Protein AF-A0AAV9QRW2-F1 (afdb_monomer_lite)

Structure (mmCIF, N/CA/C/O backbone):
data_AF-A0AAV9QRW2-F1
#
_entry.id   AF-A0AAV9QRW2-F1
#
loop_
_atom_site.group_PDB
_atom_site.id
_atom_site.type_symbol
_atom_site.label_atom_id
_atom_site.label_alt_id
_atom_site.label_comp_id
_atom_site.label_asym_id
_atom_site.label_entity_id
_atom_site.label_seq_id
_atom_site.pdbx_PDB_ins_code
_atom_site.Cartn_x
_atom_site.Cartn_y
_atom_site.Cartn_z
_atom_site.occupancy
_atom_site.B_iso_or_equiv
_atom_site.auth_seq_id
_atom_site.auth_comp_id
_atom_site.auth_asym_id
_atom_site.auth_atom_id
_atom_site.pdbx_PDB_model_num
ATOM 1 N N . MET A 1 1 ? 7.963 18.926 -2.156 1.00 33.16 1 MET A N 1
ATOM 2 C CA . MET A 1 1 ? 6.536 19.293 -1.966 1.00 33.16 1 MET A CA 1
ATOM 3 C C . MET A 1 1 ? 5.799 18.391 -2.924 1.00 33.16 1 MET A C 1
ATOM 5 O O . MET A 1 1 ? 5.691 18.712 -4.101 1.00 33.16 1 MET A O 1
ATOM 9 N N . ASP A 1 2 ? 5.443 17.209 -2.441 1.00 45.03 2 ASP A N 1
ATOM 10 C CA . ASP A 1 2 ? 5.207 16.053 -3.298 1.00 45.03 2 ASP A CA 1
ATOM 11 C C . ASP A 1 2 ? 3.717 15.733 -3.276 1.00 45.03 2 ASP A C 1
ATOM 13 O O . ASP A 1 2 ? 3.184 15.178 -2.318 1.00 45.03 2 ASP A O 1
ATOM 17 N N . TYR A 1 3 ? 3.034 16.199 -4.320 1.00 35.09 3 TYR A N 1
ATOM 18 C CA . TYR A 1 3 ? 1.617 15.954 -4.559 1.00 35.09 3 TYR A CA 1
ATOM 19 C C . TYR A 1 3 ? 1.444 14.650 -5.350 1.00 35.09 3 TYR A C 1
ATOM 21 O O . TYR A 1 3 ? 2.218 14.358 -6.261 1.00 35.09 3 TYR A O 1
ATOM 29 N N . PHE A 1 4 ? 0.402 13.876 -5.041 1.00 42.00 4 PHE A N 1
ATOM 30 C CA . PHE A 1 4 ? 0.080 12.633 -5.748 1.00 42.00 4 PHE A CA 1
ATOM 31 C C . PHE A 1 4 ? -0.525 12.941 -7.134 1.00 42.00 4 PHE A C 1
ATOM 33 O O . PHE A 1 4 ? -1.630 13.480 -7.224 1.00 42.00 4 PHE A O 1
ATOM 40 N N . LEU A 1 5 ? 0.197 12.626 -8.218 1.00 35.91 5 LEU A N 1
ATOM 41 C CA . LEU A 1 5 ? -0.249 12.835 -9.605 1.00 35.91 5 LEU A CA 1
ATOM 42 C C . LEU A 1 5 ? -0.933 11.577 -10.184 1.00 35.91 5 LEU A C 1
ATOM 44 O O . LEU A 1 5 ? -0.476 10.464 -9.919 1.00 35.91 5 LEU A O 1
ATOM 48 N N . PRO A 1 6 ? -1.983 11.715 -11.018 1.00 37.88 6 PRO A N 1
ATOM 49 C CA . PRO A 1 6 ? -2.635 10.582 -11.664 1.00 37.88 6 PRO A CA 1
ATOM 50 C C . PRO A 1 6 ? -1.937 10.239 -12.988 1.00 37.88 6 PRO A C 1
ATOM 52 O O . PRO A 1 6 ? -1.947 11.034 -13.926 1.00 37.88 6 PRO A O 1
ATOM 55 N N . ALA A 1 7 ? -1.349 9.047 -13.099 1.00 35.97 7 ALA A N 1
ATOM 56 C CA . ALA A 1 7 ? -0.995 8.475 -14.399 1.00 35.97 7 ALA A CA 1
ATOM 57 C C . ALA A 1 7 ? -0.920 6.941 -14.342 1.00 35.97 7 ALA A C 1
ATOM 59 O O . ALA A 1 7 ? 0.109 6.378 -13.976 1.00 35.97 7 ALA A O 1
ATOM 60 N N . SER A 1 8 ? -1.993 6.246 -14.729 1.00 35.84 8 SER A N 1
ATOM 61 C CA . SER A 1 8 ? -1.907 4.952 -15.436 1.00 35.84 8 SER A CA 1
ATOM 62 C C . SER A 1 8 ? -3.289 4.457 -15.875 1.00 35.84 8 SER A C 1
ATOM 64 O O . SER A 1 8 ? -4.196 4.280 -15.070 1.00 35.84 8 SER A O 1
ATOM 66 N N . LEU A 1 9 ? -3.431 4.204 -17.179 1.00 33.12 9 LEU A N 1
ATOM 67 C CA . LEU A 1 9 ? -4.596 3.540 -17.764 1.00 33.12 9 LEU A CA 1
ATOM 68 C C . LEU A 1 9 ? -4.573 2.048 -17.392 1.00 33.12 9 LEU A C 1
ATOM 70 O O . LEU A 1 9 ? -3.581 1.361 -17.640 1.00 33.12 9 LEU A O 1
ATOM 74 N N . ALA A 1 10 ? -5.676 1.526 -16.851 1.00 35.62 10 ALA A N 1
ATOM 75 C CA . ALA A 1 10 ? -5.829 0.111 -16.519 1.00 35.62 10 ALA A CA 1
ATOM 76 C C . ALA A 1 10 ? -6.885 -0.568 -17.411 1.00 35.62 10 ALA A C 1
ATOM 78 O O . ALA A 1 10 ? -7.966 -0.038 -17.648 1.00 35.62 10 ALA A O 1
ATOM 79 N N . SER A 1 11 ? -6.584 -1.780 -17.880 1.00 32.03 11 SER A N 1
ATOM 80 C CA . SER A 1 11 ? -7.515 -2.684 -18.573 1.00 32.03 11 SER A CA 1
ATOM 81 C C . SER A 1 11 ? -7.577 -4.025 -17.832 1.00 32.03 11 SER A C 1
ATOM 83 O O . SER A 1 11 ? -6.604 -4.426 -17.192 1.00 32.03 11 SER A O 1
ATOM 85 N N . ILE A 1 12 ? -8.738 -4.694 -17.846 1.00 34.44 12 ILE A N 1
ATOM 86 C CA . ILE A 1 12 ? -9.048 -5.779 -16.900 1.00 34.44 12 ILE A CA 1
ATOM 87 C C . ILE A 1 12 ? -9.323 -7.099 -17.626 1.00 34.44 12 ILE A C 1
ATOM 89 O O . ILE A 1 12 ? -10.162 -7.160 -18.521 1.00 34.44 12 ILE A O 1
ATOM 93 N N . VAL A 1 13 ? -8.673 -8.172 -17.169 1.00 37.75 13 VAL A N 1
ATOM 94 C CA . VAL A 1 13 ? -8.931 -9.560 -17.582 1.00 37.75 13 VAL A CA 1
ATOM 95 C C . VAL A 1 13 ? -9.695 -10.280 -16.469 1.00 37.75 13 VAL A C 1
ATOM 97 O O . VAL A 1 13 ? -9.281 -10.264 -15.313 1.00 37.75 13 VAL A O 1
ATOM 100 N N . GLN A 1 14 ? -10.815 -10.921 -16.811 1.00 31.33 14 GLN A N 1
ATOM 101 C CA . GLN A 1 14 ? -11.686 -11.628 -15.869 1.00 31.33 14 GLN A CA 1
ATOM 102 C C . GLN A 1 14 ? -11.500 -13.147 -16.000 1.00 31.33 14 GLN A C 1
ATOM 104 O O . GLN A 1 14 ? -11.817 -13.727 -17.037 1.00 31.33 14 GLN A O 1
ATOM 109 N N . LYS A 1 15 ? -11.043 -13.817 -14.935 1.00 40.69 15 LYS A N 1
ATOM 110 C CA . LYS A 1 15 ? -11.210 -15.271 -14.760 1.00 40.69 15 LYS A CA 1
ATOM 111 C C . LYS A 1 15 ? -12.210 -15.522 -13.632 1.00 40.69 15 LYS A C 1
ATOM 113 O O . LYS A 1 15 ? -12.111 -14.913 -12.572 1.00 40.69 15 LYS A O 1
ATOM 118 N N . ARG A 1 16 ? -13.200 -16.387 -13.883 1.00 39.31 16 ARG A N 1
ATOM 119 C CA . ARG A 1 16 ? -14.275 -16.714 -12.932 1.00 39.31 16 ARG A CA 1
ATOM 120 C C . ARG A 1 16 ? -13.748 -17.607 -11.805 1.00 39.31 16 ARG A C 1
ATOM 122 O O . ARG A 1 16 ? -13.276 -18.707 -12.070 1.00 39.31 16 ARG A O 1
ATOM 129 N N . VAL A 1 17 ? -13.909 -17.158 -10.564 1.00 44.84 17 VAL A N 1
ATOM 130 C CA . VAL A 1 17 ? -13.930 -18.007 -9.364 1.00 44.84 17 VAL A CA 1
ATOM 131 C C . VAL A 1 17 ? -15.287 -17.763 -8.704 1.00 44.84 17 VAL A C 1
ATOM 133 O O . VAL A 1 17 ? -15.652 -16.612 -8.481 1.00 44.84 17 VAL A O 1
ATOM 136 N N . ILE A 1 18 ? -16.067 -18.825 -8.496 1.00 44.03 18 ILE A N 1
ATOM 137 C CA . ILE A 1 18 ? -17.450 -18.757 -8.000 1.00 44.03 18 ILE A CA 1
ATOM 1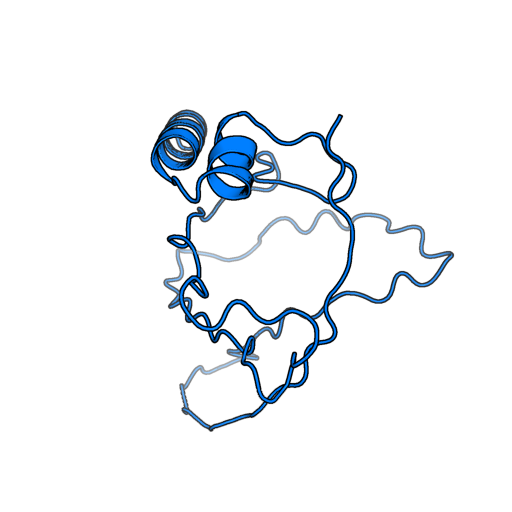38 C C . ILE A 1 18 ? -17.429 -18.864 -6.469 1.00 44.03 18 ILE A C 1
ATOM 140 O O . ILE A 1 18 ? -16.833 -19.796 -5.934 1.00 44.03 18 ILE A O 1
ATOM 144 N N . PHE A 1 19 ? -18.099 -17.937 -5.782 1.00 44.03 19 PHE A N 1
ATOM 145 C CA . PHE A 1 19 ? -18.416 -18.006 -4.351 1.00 44.03 19 PHE A CA 1
ATOM 146 C C . PHE A 1 19 ? -19.928 -17.810 -4.162 1.00 44.03 19 PHE A C 1
ATOM 148 O O . PHE A 1 19 ? -20.564 -17.164 -4.995 1.00 44.03 19 PHE A O 1
ATOM 155 N N . PHE A 1 20 ? -20.494 -18.384 -3.096 1.00 44.41 20 PHE A N 1
ATOM 156 C CA . PHE A 1 20 ? -21.937 -18.408 -2.821 1.00 44.41 20 PHE A CA 1
ATOM 157 C C . PHE A 1 20 ? -22.313 -17.483 -1.648 1.00 44.41 20 PHE A C 1
ATOM 159 O O . PHE A 1 20 ? -21.626 -17.491 -0.628 1.00 44.41 20 PHE A O 1
ATOM 166 N N . GLN A 1 21 ? -23.417 -16.735 -1.780 1.00 47.75 21 GLN A N 1
ATOM 167 C CA . GLN A 1 21 ? -24.159 -16.076 -0.692 1.00 47.75 21 GLN A CA 1
ATOM 168 C C . GLN A 1 21 ? -25.638 -15.919 -1.090 1.00 47.75 21 GLN A C 1
ATOM 170 O O . GLN A 1 21 ? -25.939 -15.748 -2.269 1.00 47.75 21 GLN A O 1
ATOM 175 N N . ASP A 1 22 ? -26.535 -15.962 -0.100 1.00 47.69 22 ASP A N 1
ATOM 176 C CA . ASP A 1 22 ? -27.999 -15.998 -0.281 1.00 47.69 22 ASP A CA 1
ATOM 177 C C . ASP A 1 22 ? -28.631 -14.674 -0.763 1.00 47.69 22 ASP A C 1
ATOM 179 O O . ASP A 1 22 ? -29.751 -14.685 -1.270 1.00 47.69 22 ASP A O 1
ATOM 183 N N . GLN A 1 23 ? -27.951 -13.526 -0.633 1.00 45.72 23 GLN A N 1
ATOM 184 C CA . GLN A 1 23 ? -28.451 -12.212 -1.074 1.00 45.72 23 GLN A CA 1
ATOM 185 C C . GLN A 1 23 ? -27.274 -11.237 -1.328 1.00 45.72 23 GLN A C 1
ATOM 187 O O . GLN A 1 23 ? -26.568 -10.880 -0.387 1.00 45.72 23 GLN A O 1
ATOM 192 N N . GLY A 1 24 ? -27.074 -10.765 -2.569 1.00 59.22 24 GLY A N 1
ATOM 193 C CA . GLY A 1 24 ? -26.202 -9.611 -2.891 1.00 59.22 24 GLY A CA 1
ATOM 194 C C . GLY A 1 24 ? -24.993 -9.868 -3.813 1.00 59.22 24 GLY A C 1
ATOM 195 O O . GLY A 1 24 ? -24.695 -10.999 -4.196 1.00 59.22 24 GLY A O 1
ATOM 196 N N . SER A 1 25 ? -24.292 -8.792 -4.205 1.00 53.84 25 SER A N 1
ATOM 197 C CA . SER A 1 25 ? -23.084 -8.854 -5.044 1.00 53.84 25 SER A CA 1
ATOM 198 C C . SER A 1 25 ? -21.819 -9.078 -4.199 1.00 53.84 25 SER A C 1
ATOM 200 O O . SER A 1 25 ? -21.294 -8.181 -3.551 1.00 53.84 25 SER A O 1
ATOM 202 N N . LEU A 1 26 ? -21.266 -10.290 -4.266 1.00 53.56 26 LEU A N 1
ATOM 203 C CA . LEU A 1 26 ? -20.019 -10.726 -3.606 1.00 53.56 26 LEU A CA 1
ATOM 204 C C . LEU A 1 26 ? -18.732 -10.047 -4.119 1.00 53.56 26 LEU A C 1
ATOM 206 O O . LEU A 1 26 ? -17.618 -10.458 -3.793 1.00 53.56 26 LEU A O 1
ATOM 210 N N . THR A 1 27 ? -18.842 -9.070 -5.014 1.00 47.19 27 THR A N 1
ATOM 211 C CA . THR A 1 27 ? -17.693 -8.452 -5.677 1.00 47.19 27 THR A CA 1
ATOM 212 C C . THR A 1 27 ? -17.986 -6.986 -5.922 1.00 47.19 27 THR A C 1
ATOM 214 O O . THR A 1 27 ? -18.804 -6.638 -6.771 1.00 47.19 27 THR A O 1
ATOM 217 N N . ILE A 1 28 ? -17.277 -6.126 -5.195 1.00 57.28 28 ILE A N 1
ATOM 218 C CA . ILE A 1 28 ? -17.230 -4.695 -5.471 1.00 57.28 28 ILE A CA 1
ATOM 219 C C . ILE A 1 28 ? -15.973 -4.448 -6.295 1.00 57.28 28 ILE A C 1
ATOM 221 O O . ILE A 1 28 ? -14.854 -4.704 -5.849 1.00 57.28 28 ILE A O 1
ATOM 225 N N . ARG A 1 29 ? -16.159 -3.986 -7.530 1.00 55.16 29 ARG A N 1
ATOM 226 C CA . ARG A 1 29 ? -15.058 -3.600 -8.409 1.00 55.16 29 ARG A CA 1
ATOM 227 C C . ARG A 1 29 ? -14.795 -2.116 -8.191 1.00 55.16 29 ARG A C 1
ATOM 229 O O . ARG A 1 29 ? -15.584 -1.280 -8.616 1.00 55.16 29 ARG A O 1
ATOM 236 N N . LEU A 1 30 ? -13.711 -1.808 -7.490 1.00 58.03 30 LEU A N 1
ATOM 237 C CA . LEU A 1 30 ? -13.267 -0.434 -7.292 1.00 58.03 30 LEU A CA 1
ATOM 238 C C . LEU A 1 30 ? -12.531 0.012 -8.564 1.00 58.03 30 LEU A C 1
ATOM 240 O O . LEU A 1 30 ? -11.476 -0.529 -8.892 1.00 58.03 30 LEU A O 1
ATOM 244 N N . CYS A 1 31 ? -13.122 0.943 -9.309 1.00 55.28 31 CYS A N 1
ATOM 245 C CA . CYS A 1 31 ? -12.524 1.584 -10.481 1.00 55.28 31 CYS A CA 1
ATOM 246 C C . CYS A 1 31 ? -12.329 3.079 -10.195 1.00 55.28 31 CYS A C 1
ATOM 248 O O . CYS A 1 31 ? -13.014 3.630 -9.332 1.00 55.28 31 CYS A O 1
ATOM 250 N N . GLU A 1 32 ? -11.405 3.729 -10.907 1.00 50.34 32 GLU A N 1
ATOM 251 C CA . GLU A 1 32 ? -11.247 5.184 -10.839 1.00 50.34 32 GLU A CA 1
ATOM 252 C C . GLU A 1 32 ? -12.591 5.848 -11.172 1.00 50.34 32 GLU A C 1
ATOM 254 O O . GLU A 1 32 ? -13.189 5.579 -12.216 1.00 50.34 32 GLU A O 1
ATOM 259 N N . LYS A 1 33 ? -13.116 6.650 -10.242 1.00 49.59 33 LYS A N 1
ATOM 260 C CA . LYS A 1 33 ? -14.365 7.381 -10.450 1.00 49.59 33 LYS A CA 1
ATOM 261 C C . LYS A 1 33 ? -14.041 8.557 -11.371 1.00 49.59 33 LYS A C 1
ATOM 263 O O . LYS A 1 33 ? -13.272 9.433 -10.979 1.00 49.59 33 LYS A O 1
ATOM 268 N N . GLU A 1 34 ? -14.607 8.580 -12.578 1.00 49.31 34 GLU A N 1
ATOM 269 C CA . GLU A 1 34 ? -14.555 9.765 -13.438 1.00 49.31 34 GLU A CA 1
ATOM 270 C C . GLU A 1 34 ? -15.106 10.951 -12.636 1.00 49.31 34 GLU A C 1
ATOM 272 O O . GLU A 1 34 ? -16.238 10.919 -12.144 1.00 49.31 34 GLU A O 1
ATOM 277 N N . ARG A 1 35 ? -14.283 11.984 -12.433 1.00 52.72 35 ARG A N 1
ATOM 278 C CA . ARG A 1 35 ? -14.740 13.227 -11.811 1.00 52.72 35 ARG A CA 1
ATOM 279 C C . ARG A 1 35 ? -15.628 13.948 -12.819 1.00 52.72 35 ARG A C 1
ATOM 281 O O . ARG A 1 35 ? -15.141 14.745 -13.615 1.00 52.72 35 ARG A O 1
ATOM 288 N N . VAL A 1 36 ? -16.928 13.670 -12.791 1.00 48.09 36 VAL A N 1
ATOM 289 C CA . VAL A 1 36 ? -17.916 14.514 -13.467 1.00 48.09 36 VAL A CA 1
ATOM 290 C C .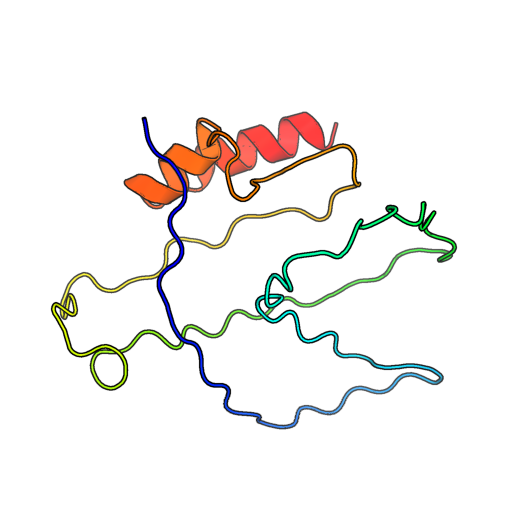 VAL A 1 36 ? -17.898 15.868 -12.756 1.00 48.09 36 VAL A C 1
ATOM 292 O O . VAL A 1 36 ? -18.218 15.961 -11.570 1.00 48.09 36 VAL A O 1
ATOM 295 N N . LEU A 1 37 ? -17.457 16.918 -13.458 1.00 45.38 37 LEU A N 1
ATOM 296 C CA . LEU A 1 37 ? -17.537 18.292 -12.963 1.00 45.38 37 LEU A CA 1
ATOM 297 C C . LEU A 1 37 ? -19.004 18.617 -12.642 1.00 45.38 37 LEU A C 1
ATOM 299 O O . LEU A 1 37 ? -19.818 18.719 -13.555 1.00 45.38 37 LEU A O 1
ATOM 303 N N . GLY A 1 38 ? -19.325 18.800 -11.359 1.00 51.47 38 GLY A N 1
ATOM 304 C CA . GLY A 1 38 ? -20.619 19.337 -10.926 1.00 51.47 38 GLY A CA 1
ATOM 305 C C . GLY A 1 38 ? -21.415 18.504 -9.921 1.00 51.47 38 GLY A C 1
ATOM 306 O O . GLY A 1 38 ? -22.437 18.995 -9.449 1.00 51.47 38 GLY A O 1
ATOM 307 N N . GLU A 1 39 ? -20.981 17.303 -9.527 1.00 43.97 39 GLU A N 1
ATOM 308 C CA . GLU A 1 39 ? -21.631 16.620 -8.400 1.00 43.97 39 GLU A CA 1
ATOM 309 C C . GLU A 1 39 ? -21.173 17.233 -7.072 1.00 43.97 39 GLU A C 1
ATOM 311 O O . GLU A 1 39 ? -20.081 16.956 -6.573 1.00 43.97 39 GLU A O 1
ATOM 316 N N . VAL A 1 40 ? -22.046 18.048 -6.474 1.00 49.78 40 VAL A N 1
ATOM 317 C CA . VAL A 1 40 ? -22.064 18.247 -5.025 1.00 49.78 40 VAL A CA 1
ATOM 318 C C . VAL A 1 40 ? -22.318 16.870 -4.426 1.00 49.78 40 VAL A C 1
ATOM 320 O O . VAL A 1 40 ? -23.450 16.395 -4.380 1.00 49.78 40 VAL A O 1
ATOM 323 N N . THR A 1 41 ? -21.256 16.181 -4.021 1.00 45.75 41 THR A N 1
ATOM 324 C CA . THR A 1 41 ? -21.394 14.979 -3.210 1.00 45.75 41 THR A CA 1
ATOM 325 C C . THR A 1 41 ? -21.848 15.433 -1.831 1.00 45.75 41 THR A C 1
ATOM 327 O O . THR A 1 41 ? -21.023 15.637 -0.940 1.00 45.75 41 THR A O 1
ATOM 330 N N . GLU A 1 42 ? -23.154 15.629 -1.649 1.00 50.34 42 GLU A N 1
ATOM 331 C CA . GLU A 1 42 ? -23.739 15.498 -0.322 1.00 50.34 42 GLU A CA 1
ATOM 332 C C . GLU A 1 42 ? -23.350 14.107 0.147 1.00 50.34 42 GLU A C 1
ATOM 334 O O . GLU A 1 42 ? -23.793 13.104 -0.407 1.00 50.34 42 GLU A O 1
ATOM 339 N N . VAL A 1 43 ? -22.399 14.047 1.075 1.00 53.75 43 VAL A N 1
ATOM 340 C CA . VAL A 1 43 ? -21.931 12.796 1.646 1.00 53.75 43 VAL A CA 1
ATOM 341 C C . VAL A 1 43 ? -23.141 12.205 2.353 1.00 53.75 43 VAL A C 1
ATOM 343 O O . VAL A 1 43 ? -23.516 12.736 3.401 1.00 53.75 43 VAL A O 1
ATOM 346 N N . PRO A 1 44 ? -23.768 11.122 1.856 1.00 52.62 44 PRO A N 1
ATOM 347 C CA . PRO A 1 44 ? -24.755 10.464 2.676 1.00 52.62 44 PRO A CA 1
ATOM 348 C C . PRO A 1 44 ? -23.965 9.957 3.881 1.00 52.62 44 PRO A C 1
ATOM 350 O O . PRO A 1 44 ? -22.906 9.321 3.741 1.00 52.62 44 PRO A O 1
ATOM 353 N N . ALA A 1 45 ? -24.426 10.294 5.080 1.00 56.75 45 ALA A N 1
ATOM 354 C CA . ALA A 1 45 ? -23.970 9.644 6.291 1.00 56.75 45 ALA A CA 1
ATOM 355 C C . ALA A 1 45 ? -24.462 8.193 6.224 1.00 56.75 45 ALA A C 1
ATOM 357 O O . ALA A 1 45 ? -25.483 7.835 6.796 1.00 56.75 45 ALA A O 1
ATOM 358 N N . ILE A 1 46 ? -23.776 7.363 5.435 1.00 62.19 46 ILE A N 1
ATOM 359 C CA . ILE A 1 46 ? -23.961 5.921 5.462 1.00 62.19 46 ILE A CA 1
ATOM 360 C C . ILE A 1 46 ? -23.339 5.479 6.782 1.00 62.19 46 ILE A C 1
ATOM 362 O O . ILE A 1 46 ? -22.145 5.182 6.861 1.00 62.19 46 ILE A O 1
ATOM 366 N N . GLU A 1 47 ? -24.132 5.542 7.844 1.00 73.62 47 GLU A N 1
ATOM 367 C CA . GLU A 1 47 ? -23.854 4.791 9.054 1.00 73.62 47 GLU A CA 1
ATOM 368 C C . GLU A 1 47 ? -23.955 3.309 8.701 1.00 73.62 47 GLU A C 1
ATOM 370 O O . GLU A 1 47 ? -24.906 2.852 8.063 1.00 73.62 47 GLU A O 1
ATOM 375 N N . CYS A 1 48 ? -22.917 2.555 9.050 1.00 78.31 48 CYS A N 1
ATOM 376 C CA . CYS A 1 48 ? -22.883 1.128 8.783 1.00 78.31 48 CYS A CA 1
ATOM 377 C C . CYS A 1 48 ? -23.968 0.436 9.624 1.00 78.31 48 CYS A C 1
ATOM 379 O O . CYS A 1 48 ? -23.846 0.363 10.842 1.00 78.31 48 CYS A O 1
ATOM 381 N N . CYS A 1 49 ? -25.013 -0.089 8.979 1.00 85.50 49 CYS A N 1
ATOM 382 C CA . CYS A 1 49 ? -26.082 -0.856 9.630 1.00 85.50 49 CYS A CA 1
ATOM 383 C C . CYS A 1 49 ? -25.824 -2.375 9.628 1.00 85.50 49 CYS A C 1
ATOM 385 O O . CYS A 1 49 ? -26.723 -3.161 9.928 1.00 85.50 49 CYS A O 1
ATOM 387 N N . ALA A 1 50 ? -24.628 -2.810 9.219 1.00 84.06 50 ALA A N 1
ATOM 388 C CA . ALA A 1 50 ? -24.279 -4.223 9.186 1.00 84.06 50 ALA A CA 1
ATOM 389 C C . ALA A 1 50 ? -24.098 -4.766 10.610 1.00 84.06 50 ALA A C 1
ATOM 391 O O . ALA A 1 50 ? -23.445 -4.148 11.449 1.00 84.06 50 ALA A O 1
ATOM 392 N N . CYS A 1 51 ? -24.650 -5.949 10.871 1.00 89.00 51 CYS A N 1
ATOM 393 C CA . CYS A 1 51 ? -24.459 -6.649 12.137 1.00 89.00 51 CYS A CA 1
ATOM 394 C C . CYS A 1 51 ? -23.304 -7.656 12.027 1.00 89.00 51 CYS A C 1
ATOM 396 O O . CYS A 1 51 ? -23.189 -8.369 11.031 1.00 89.00 51 CYS A O 1
ATOM 398 N N . GLY A 1 52 ? -22.490 -7.767 13.079 1.00 87.44 52 GLY A N 1
ATOM 399 C CA . GLY A 1 52 ? -21.397 -8.742 13.156 1.00 87.44 52 GLY A CA 1
ATOM 400 C C . GLY A 1 52 ? -20.128 -8.322 12.407 1.00 87.44 52 GLY A C 1
ATOM 401 O O . GLY A 1 52 ? -19.907 -7.146 12.131 1.00 87.44 52 GLY A O 1
ATOM 402 N N . THR A 1 53 ? -19.261 -9.295 12.117 1.00 86.69 53 THR A N 1
ATOM 403 C CA . THR A 1 53 ? -17.982 -9.082 11.426 1.00 86.69 53 THR A CA 1
ATOM 404 C C . THR A 1 53 ? -17.910 -9.909 10.147 1.00 86.69 53 THR A C 1
ATOM 406 O O . THR A 1 53 ? -18.480 -10.995 10.049 1.00 86.69 53 THR A O 1
ATOM 409 N N . ALA A 1 54 ? -17.192 -9.394 9.151 1.00 85.94 54 ALA A N 1
ATOM 410 C CA . ALA A 1 54 ? -16.966 -10.072 7.882 1.00 85.94 54 ALA A CA 1
ATOM 411 C C . ALA A 1 54 ? -15.465 -10.209 7.621 1.00 85.94 54 ALA A C 1
ATOM 413 O O . ALA A 1 54 ? -14.677 -9.325 7.957 1.00 85.94 54 ALA A O 1
ATOM 414 N N . LYS A 1 55 ? -15.066 -11.323 7.003 1.00 86.00 55 LYS A N 1
ATOM 415 C CA . LYS A 1 55 ? -13.676 -11.596 6.636 1.00 86.00 55 LYS A CA 1
ATOM 416 C C . LYS A 1 55 ? -13.534 -11.579 5.123 1.00 86.00 55 LYS A C 1
ATOM 418 O O . LYS A 1 55 ? -14.224 -12.318 4.427 1.00 86.00 55 LYS A O 1
ATOM 423 N N . TYR A 1 56 ? -12.593 -10.782 4.633 1.00 84.88 56 TYR A N 1
ATOM 424 C CA . TYR A 1 56 ? -12.318 -10.638 3.208 1.00 84.88 56 TYR A CA 1
ATOM 425 C C . TYR A 1 56 ? -10.927 -11.156 2.858 1.00 84.88 56 TYR A C 1
ATOM 427 O O . TYR A 1 56 ? -10.020 -11.186 3.691 1.00 84.88 56 TYR A O 1
ATOM 435 N N . ARG A 1 57 ? -10.756 -11.548 1.593 1.00 84.50 57 ARG A N 1
ATOM 436 C CA . ARG A 1 57 ? -9.448 -11.826 0.999 1.00 84.50 57 ARG A CA 1
ATOM 437 C C . ARG A 1 57 ? -9.167 -10.783 -0.071 1.00 84.50 57 ARG A C 1
ATOM 439 O O . ARG A 1 57 ? -9.840 -10.766 -1.097 1.00 84.50 57 ARG A O 1
ATOM 446 N N . LEU A 1 58 ? -8.154 -9.956 0.159 1.00 84.50 58 LEU A N 1
ATOM 447 C CA . LEU A 1 58 ? -7.642 -9.027 -0.840 1.00 84.50 58 LEU A CA 1
ATOM 448 C C . LEU A 1 58 ? -6.642 -9.760 -1.739 1.00 84.50 58 LEU A C 1
ATOM 450 O O . LEU A 1 58 ? -5.789 -10.508 -1.264 1.00 84.50 58 LEU A O 1
ATOM 454 N N . THR A 1 59 ? -6.757 -9.584 -3.052 1.00 86.12 59 THR A N 1
ATOM 455 C CA . THR A 1 59 ? -5.782 -10.107 -4.017 1.00 86.12 59 THR A CA 1
ATOM 456 C C . THR A 1 59 ? -5.425 -9.006 -4.998 1.00 86.12 59 THR A C 1
ATOM 458 O O . THR A 1 59 ? -6.294 -8.483 -5.691 1.00 86.12 59 THR A O 1
ATOM 461 N N . PHE A 1 60 ? -4.145 -8.647 -5.032 1.00 88.31 60 PHE A N 1
ATOM 462 C CA . PHE A 1 60 ? -3.612 -7.641 -5.940 1.00 88.31 60 PHE A CA 1
ATOM 463 C C . PHE A 1 60 ? -3.090 -8.303 -7.214 1.00 88.31 60 PHE A C 1
ATOM 465 O O . PHE A 1 60 ? -2.319 -9.261 -7.156 1.00 88.31 60 PHE A O 1
ATOM 472 N N . TYR A 1 61 ? -3.497 -7.768 -8.363 1.00 89.88 61 TYR A N 1
ATOM 473 C CA . TYR A 1 61 ? -3.043 -8.208 -9.677 1.00 89.88 61 TYR A CA 1
ATOM 474 C C . TYR A 1 61 ? -2.337 -7.045 -10.372 1.00 89.88 61 TYR A C 1
ATOM 476 O O . TYR A 1 61 ? -2.983 -6.137 -10.893 1.00 89.88 61 TYR A O 1
ATOM 484 N N . GLY A 1 62 ? -1.005 -7.071 -10.378 1.00 87.81 62 GLY A N 1
ATOM 485 C CA . GLY A 1 62 ? -0.203 -6.067 -11.070 1.00 87.81 62 GLY A CA 1
ATOM 486 C C . GLY A 1 62 ? -0.265 -6.266 -12.583 1.00 87.81 62 GLY A C 1
ATOM 487 O O . GLY A 1 62 ? 0.199 -7.284 -13.089 1.00 87.81 62 GLY A O 1
ATOM 488 N N . ASN A 1 63 ? -0.799 -5.284 -13.312 1.00 90.88 63 ASN A N 1
ATOM 489 C CA . ASN A 1 63 ? -0.836 -5.298 -14.780 1.00 90.88 63 ASN A CA 1
ATOM 490 C C . ASN A 1 63 ? 0.282 -4.443 -15.409 1.00 90.88 63 ASN A C 1
ATOM 492 O O . ASN A 1 63 ? 0.196 -4.056 -16.569 1.00 90.88 63 ASN A O 1
ATOM 496 N N . TRP A 1 64 ? 1.329 -4.114 -14.649 1.00 88.00 64 TRP A N 1
ATOM 497 C CA . TRP A 1 64 ? 2.483 -3.358 -15.136 1.00 88.00 64 TRP A CA 1
ATOM 498 C C . TRP A 1 64 ? 3.532 -4.314 -15.710 1.00 88.00 64 TRP A C 1
ATOM 500 O O . TRP A 1 64 ? 4.157 -5.084 -14.985 1.00 88.00 64 TRP A O 1
ATOM 510 N N . SER A 1 65 ? 3.707 -4.286 -17.030 1.00 91.12 65 SER A N 1
ATOM 511 C CA . SER A 1 65 ? 4.670 -5.120 -17.753 1.00 91.12 65 SER A CA 1
ATOM 512 C C . SER A 1 65 ? 5.252 -4.358 -18.933 1.00 91.12 65 SER A C 1
ATOM 514 O O . SER A 1 65 ? 4.616 -3.438 -19.444 1.00 91.12 65 SER A O 1
ATOM 516 N N . GLU A 1 66 ? 6.412 -4.792 -19.422 1.00 91.75 66 GLU A N 1
ATOM 517 C CA . GLU A 1 66 ? 7.050 -4.205 -20.605 1.00 91.75 66 GLU A CA 1
ATOM 518 C C . GLU A 1 66 ? 6.124 -4.204 -21.832 1.00 91.75 66 GLU A C 1
ATOM 520 O O . GLU A 1 66 ? 6.126 -3.268 -22.621 1.00 91.75 66 GLU A O 1
ATOM 525 N N . LYS A 1 67 ? 5.278 -5.231 -21.981 1.00 92.00 67 LYS A N 1
ATOM 526 C CA . LYS A 1 67 ? 4.356 -5.339 -23.116 1.00 92.00 67 LYS A CA 1
ATOM 527 C C . LYS A 1 67 ? 3.280 -4.251 -23.103 1.00 92.00 67 LYS A C 1
ATOM 529 O O . LYS A 1 67 ? 2.948 -3.718 -24.156 1.00 92.00 67 LYS A O 1
ATOM 534 N N . VAL A 1 68 ? 2.693 -3.977 -21.937 1.00 91.56 68 VAL A N 1
ATOM 535 C CA . VAL A 1 68 ? 1.579 -3.018 -21.812 1.00 91.56 68 VAL A CA 1
ATOM 536 C C . VAL A 1 68 ? 2.044 -1.604 -21.454 1.00 91.56 68 VAL A C 1
ATOM 538 O O . VAL A 1 68 ? 1.323 -0.650 -21.712 1.00 91.56 68 VAL A O 1
ATOM 541 N N . HIS A 1 69 ? 3.256 -1.464 -20.913 1.00 92.31 69 HIS A N 1
ATOM 542 C CA . HIS A 1 69 ? 3.900 -0.197 -20.568 1.00 92.31 69 HIS A CA 1
ATOM 543 C C . HIS A 1 69 ? 5.355 -0.203 -21.075 1.00 92.31 69 HIS A C 1
ATOM 545 O O . HIS A 1 69 ? 6.276 -0.327 -20.271 1.00 92.31 69 HIS A O 1
ATOM 551 N N . PRO A 1 70 ? 5.582 -0.107 -22.400 1.00 91.38 70 PRO A N 1
ATOM 552 C CA . PRO A 1 70 ? 6.913 -0.287 -22.992 1.00 91.38 70 PRO A CA 1
ATOM 553 C C . PRO A 1 70 ? 7.842 0.915 -22.811 1.00 91.38 70 PRO A C 1
ATOM 555 O O . PRO A 1 70 ? 9.064 0.760 -22.825 1.00 91.38 70 PRO A O 1
ATOM 558 N N . LYS A 1 71 ? 7.279 2.118 -22.667 1.00 94.12 71 LYS A N 1
ATOM 559 C CA . LYS A 1 71 ? 8.055 3.352 -22.541 1.00 94.12 71 LYS A CA 1
ATOM 560 C C . LYS A 1 71 ? 8.804 3.363 -21.205 1.00 94.12 71 LYS A C 1
ATOM 562 O O . LYS A 1 71 ? 8.172 3.269 -20.159 1.00 94.12 71 LYS A O 1
ATOM 567 N N . ASP A 1 72 ? 10.132 3.472 -21.274 1.00 92.81 72 ASP A N 1
ATOM 568 C CA . ASP A 1 72 ? 11.050 3.572 -20.130 1.00 92.81 72 ASP A CA 1
ATOM 569 C C . ASP A 1 72 ? 10.876 2.464 -19.069 1.00 92.81 72 ASP A C 1
ATOM 571 O O . ASP A 1 72 ? 11.120 2.666 -17.880 1.00 92.81 72 ASP A O 1
ATOM 575 N N . TYR A 1 73 ? 10.467 1.261 -19.493 1.00 92.44 73 TYR A N 1
ATOM 576 C CA . TYR A 1 73 ? 10.221 0.155 -18.569 1.00 92.44 73 TYR A CA 1
ATOM 577 C C . TYR A 1 73 ? 11.522 -0.353 -17.913 1.00 92.44 73 TYR A C 1
ATOM 579 O O . TYR A 1 73 ? 12.448 -0.787 -18.615 1.00 92.44 73 TYR A O 1
ATOM 587 N N . PRO A 1 74 ? 11.606 -0.402 -16.570 1.00 91.88 74 PRO A N 1
ATOM 588 C CA . PRO A 1 74 ? 12.805 -0.836 -15.863 1.00 91.88 74 PRO A CA 1
ATOM 589 C C . PRO A 1 74 ? 12.944 -2.367 -15.881 1.00 91.88 74 PRO A C 1
ATOM 591 O O . PRO A 1 74 ? 12.586 -3.069 -14.936 1.00 91.88 74 PRO A O 1
ATOM 594 N N . ARG A 1 75 ? 13.533 -2.919 -16.947 1.00 91.69 75 ARG A N 1
ATOM 595 C CA . ARG A 1 75 ? 13.667 -4.379 -17.168 1.00 91.69 75 ARG A CA 1
ATOM 596 C C . ARG A 1 75 ? 14.296 -5.168 -16.013 1.00 91.69 75 ARG A C 1
ATOM 598 O O . ARG A 1 75 ? 13.962 -6.331 -15.837 1.00 91.69 75 ARG A O 1
ATOM 605 N N . ARG A 1 76 ? 15.214 -4.565 -15.249 1.00 92.50 76 ARG A N 1
ATOM 606 C CA . ARG A 1 76 ? 15.928 -5.235 -14.141 1.00 92.50 76 ARG A CA 1
ATOM 607 C C . ARG A 1 76 ? 15.461 -4.824 -12.745 1.00 92.50 76 ARG A C 1
ATOM 609 O O . ARG A 1 76 ? 15.725 -5.552 -11.801 1.00 92.50 76 ARG A O 1
ATOM 616 N N . ALA A 1 77 ? 14.807 -3.670 -12.622 1.00 92.50 77 ALA A N 1
ATOM 617 C CA . ALA A 1 77 ? 14.421 -3.082 -11.338 1.00 92.50 77 ALA A CA 1
ATOM 618 C C . ALA A 1 77 ? 12.895 -2.969 -11.165 1.00 92.50 77 ALA A C 1
ATOM 620 O O . ALA A 1 77 ? 12.431 -2.357 -10.207 1.00 92.50 77 ALA A O 1
ATOM 621 N N . ASN A 1 78 ? 12.105 -3.537 -12.083 1.00 92.69 78 ASN A N 1
ATOM 622 C CA . ASN A 1 78 ? 10.654 -3.596 -11.936 1.00 92.69 78 ASN A CA 1
ATOM 623 C C . ASN A 1 78 ? 10.301 -4.451 -10.721 1.00 92.69 78 ASN A C 1
ATOM 625 O O . ASN A 1 78 ? 10.736 -5.592 -10.589 1.00 92.69 78 ASN A O 1
ATOM 629 N N . HIS A 1 79 ? 9.522 -3.872 -9.825 1.00 94.00 79 HIS A N 1
ATOM 630 C CA . HIS A 1 79 ? 8.958 -4.559 -8.682 1.00 94.00 79 HIS A CA 1
ATOM 631 C C . HIS A 1 79 ? 7.758 -3.762 -8.182 1.00 94.00 79 HIS A C 1
ATOM 633 O O . HIS A 1 79 ? 7.600 -2.582 -8.494 1.00 94.00 79 HIS A O 1
ATOM 639 N N . TRP A 1 80 ? 6.922 -4.424 -7.396 1.00 92.94 80 TRP A N 1
ATOM 640 C CA . TRP A 1 80 ? 5.989 -3.752 -6.507 1.00 92.94 80 TRP A CA 1
ATOM 641 C C . TRP A 1 80 ? 6.587 -3.800 -5.107 1.00 92.94 80 TRP A C 1
ATOM 643 O O . TRP A 1 80 ? 7.157 -4.825 -4.722 1.00 92.94 80 TRP A O 1
ATOM 653 N N . SER A 1 81 ? 6.471 -2.709 -4.355 1.00 93.31 81 SER A N 1
ATOM 654 C CA . SER A 1 81 ? 6.767 -2.734 -2.926 1.00 93.31 81 SER A CA 1
ATOM 655 C C . SER A 1 81 ? 5.764 -3.630 -2.190 1.00 93.31 81 SER A C 1
ATOM 657 O O . SER A 1 81 ? 4.748 -4.068 -2.744 1.00 93.31 81 SER A O 1
ATOM 659 N N . ALA A 1 82 ? 6.062 -3.941 -0.929 1.00 91.62 82 ALA A N 1
ATOM 660 C CA . ALA A 1 82 ? 5.131 -4.684 -0.093 1.00 91.62 82 ALA A CA 1
ATOM 661 C C . ALA A 1 82 ? 3.807 -3.913 0.043 1.00 91.62 82 ALA A C 1
ATOM 663 O O . ALA A 1 82 ? 3.798 -2.711 0.304 1.00 91.62 82 ALA A O 1
ATOM 664 N N . LEU A 1 83 ? 2.685 -4.617 -0.112 1.00 92.88 83 LEU A N 1
ATOM 665 C CA . LEU A 1 83 ? 1.367 -4.027 0.103 1.00 92.88 83 LEU A CA 1
ATOM 666 C C . LEU A 1 83 ? 1.143 -3.813 1.601 1.00 92.88 83 LEU A C 1
ATOM 668 O O . LEU A 1 83 ? 1.296 -4.747 2.387 1.00 92.88 83 LEU A O 1
ATOM 672 N N . ILE A 1 84 ? 0.739 -2.601 1.974 1.00 93.31 84 ILE A N 1
ATOM 673 C CA . ILE A 1 84 ? 0.445 -2.206 3.352 1.00 93.31 84 ILE A CA 1
ATOM 674 C C . ILE A 1 84 ? -0.892 -1.463 3.404 1.00 93.31 84 ILE A C 1
ATOM 676 O O . ILE A 1 84 ? -1.224 -0.691 2.505 1.00 93.31 84 ILE A O 1
ATOM 680 N N . GLY A 1 85 ? -1.679 -1.726 4.442 1.00 92.44 85 GLY A N 1
ATOM 681 C CA . GLY A 1 85 ? -2.986 -1.113 4.651 1.00 92.44 85 GLY A CA 1
ATOM 682 C C . GLY A 1 85 ? -3.707 -1.705 5.858 1.00 92.44 85 GLY A C 1
ATOM 683 O O . GLY A 1 85 ? -3.218 -2.648 6.480 1.00 92.44 85 GLY A O 1
ATOM 684 N N . ALA A 1 86 ? -4.876 -1.150 6.172 1.00 90.88 86 ALA A N 1
ATOM 685 C CA . ALA A 1 86 ? -5.700 -1.549 7.308 1.00 90.88 86 ALA A CA 1
ATOM 686 C C . ALA A 1 86 ? -7.193 -1.454 6.975 1.00 90.88 86 ALA A C 1
ATOM 688 O O . ALA A 1 86 ? -7.590 -0.738 6.055 1.00 90.88 86 ALA A O 1
ATOM 689 N N . SER A 1 87 ? -8.018 -2.179 7.731 1.00 90.25 87 SER A N 1
ATOM 690 C CA . SER A 1 87 ? -9.471 -1.983 7.721 1.00 90.25 87 SER A CA 1
ATOM 691 C C . SER A 1 87 ? -9.808 -0.934 8.772 1.00 90.25 87 SER A C 1
ATOM 693 O O . SER A 1 87 ? -9.728 -1.243 9.951 1.00 90.25 87 SER A O 1
ATOM 695 N N . HIS A 1 88 ? -10.178 0.276 8.356 1.00 89.31 88 HIS A N 1
ATOM 696 C CA . HIS A 1 88 ? -10.348 1.408 9.267 1.00 89.31 88 HIS A CA 1
ATOM 697 C C . HIS A 1 88 ? -11.708 2.100 9.109 1.00 89.31 88 HIS A C 1
ATOM 699 O O . HIS A 1 88 ? -12.414 1.933 8.112 1.00 89.31 88 HIS A O 1
ATOM 705 N N . SER A 1 89 ? -12.083 2.898 10.110 1.00 86.62 89 SER A N 1
ATOM 706 C CA . SER A 1 89 ? -13.277 3.746 10.071 1.00 86.62 89 SER A CA 1
ATOM 707 C C . SER A 1 89 ? -13.034 5.030 9.260 1.00 86.62 89 SER A C 1
ATOM 709 O O . SER A 1 89 ? -11.910 5.346 8.869 1.00 86.62 89 SER A O 1
ATOM 711 N N . ARG A 1 90 ? -14.090 5.825 9.037 1.00 83.75 90 ARG A N 1
ATOM 712 C CA . ARG A 1 90 ? -14.010 7.094 8.283 1.00 83.75 90 ARG A CA 1
ATOM 713 C C . ARG A 1 90 ? -13.160 8.172 8.969 1.00 83.75 90 ARG A C 1
ATOM 715 O O . ARG A 1 90 ? -12.804 9.145 8.318 1.00 83.75 90 ARG A O 1
ATOM 722 N N . SER A 1 91 ? -12.872 8.033 10.265 1.00 85.06 91 SER A N 1
ATOM 723 C CA . SER A 1 91 ? -12.084 9.015 11.020 1.00 85.06 91 SER A CA 1
ATOM 724 C C . SER A 1 91 ? -10.582 8.901 10.773 1.00 85.06 91 SER A C 1
ATOM 726 O O . SER A 1 91 ? -9.843 9.820 11.117 1.00 85.06 91 SER A O 1
ATOM 728 N N . TYR A 1 92 ? -10.123 7.787 10.202 1.00 85.31 92 TYR A N 1
ATOM 729 C CA . TYR A 1 92 ? -8.732 7.608 9.815 1.00 85.31 92 TYR A CA 1
ATOM 730 C C . TYR A 1 92 ? -8.598 7.705 8.297 1.00 85.31 92 TYR A C 1
ATOM 732 O O . TYR A 1 92 ? -9.355 7.082 7.555 1.00 85.31 92 TYR A O 1
ATOM 740 N N . VAL A 1 93 ? -7.633 8.500 7.841 1.00 89.12 93 VAL A N 1
ATOM 741 C CA . VAL A 1 93 ? -7.277 8.635 6.429 1.00 89.12 93 VAL A CA 1
ATOM 742 C C . VAL A 1 93 ? -5.860 8.112 6.274 1.00 89.12 93 VAL A C 1
ATOM 744 O O . VAL A 1 93 ? -4.919 8.691 6.812 1.00 89.12 93 VAL A O 1
ATOM 747 N N . LEU A 1 94 ? -5.724 6.996 5.558 1.00 89.88 94 LEU A N 1
ATOM 748 C CA . LEU A 1 94 ? -4.433 6.371 5.282 1.00 89.88 94 LEU A CA 1
ATOM 749 C C . LEU A 1 94 ? -3.618 7.209 4.280 1.00 89.88 94 LEU A C 1
ATOM 751 O O . LEU A 1 94 ? -2.435 7.459 4.477 1.00 89.88 94 LEU A O 1
ATOM 755 N N . TRP A 1 95 ? -4.281 7.635 3.205 1.00 92.06 95 TRP A N 1
ATOM 756 C CA . TRP A 1 95 ? -3.816 8.588 2.199 1.00 92.06 95 TRP A CA 1
ATOM 757 C C . TRP A 1 95 ? -5.032 9.077 1.397 1.00 92.06 95 TRP A C 1
ATOM 759 O O . TRP A 1 95 ? -6.047 8.380 1.318 1.00 92.06 95 TRP A O 1
ATOM 769 N N . GLU A 1 96 ? -4.941 10.256 0.785 1.00 86.94 96 GLU A N 1
ATOM 770 C CA . GLU A 1 96 ? -5.995 10.792 -0.082 1.00 86.94 96 GLU A CA 1
ATOM 771 C C . GLU A 1 96 ? -5.419 11.644 -1.220 1.00 86.94 96 GLU A C 1
ATOM 773 O O . GLU A 1 96 ? -4.335 12.219 -1.112 1.00 86.94 96 GLU A O 1
ATOM 778 N N . TYR A 1 97 ? -6.149 11.740 -2.334 1.00 82.81 97 TYR A N 1
ATOM 779 C CA . TYR A 1 97 ? -5.740 12.580 -3.460 1.00 82.81 97 TYR A CA 1
ATOM 780 C C . TYR A 1 97 ? -5.745 14.060 -3.083 1.00 82.81 97 TYR A C 1
ATOM 782 O O . TYR A 1 97 ? -6.748 14.578 -2.604 1.00 82.81 97 TYR A O 1
ATOM 790 N N . GLY A 1 98 ? -4.647 14.756 -3.382 1.00 84.00 98 GLY A N 1
ATOM 791 C CA . GLY A 1 98 ? -4.476 16.169 -3.028 1.00 84.00 98 GLY A CA 1
ATOM 792 C C . GLY A 1 98 ? -4.149 16.406 -1.550 1.00 84.00 98 GLY A C 1
ATOM 793 O O . GLY A 1 98 ? -3.816 17.533 -1.193 1.00 84.00 98 GLY A O 1
ATOM 794 N N . GLY A 1 99 ? -4.193 15.363 -0.715 1.00 82.94 99 GLY A N 1
ATOM 795 C CA . GLY A 1 99 ? -3.704 15.400 0.657 1.00 82.94 99 GLY A CA 1
ATOM 796 C C . GLY A 1 99 ? -2.179 15.325 0.730 1.00 82.94 99 GLY A C 1
ATOM 797 O O . GLY A 1 99 ? -1.501 14.940 -0.227 1.00 82.94 99 GLY A O 1
ATOM 798 N N . TYR A 1 100 ? -1.638 15.688 1.891 1.00 90.69 100 TYR A N 1
ATOM 799 C CA . TYR A 1 100 ? -0.214 15.538 2.179 1.00 90.69 100 TYR A CA 1
ATOM 800 C C . TYR A 1 100 ? 0.111 14.093 2.561 1.00 90.69 100 TYR A C 1
ATOM 802 O O . TYR A 1 100 ? -0.602 13.477 3.353 1.00 90.69 100 TYR A O 1
ATOM 810 N N . ALA A 1 101 ? 1.215 13.569 2.027 1.00 91.94 101 ALA A N 1
ATOM 811 C CA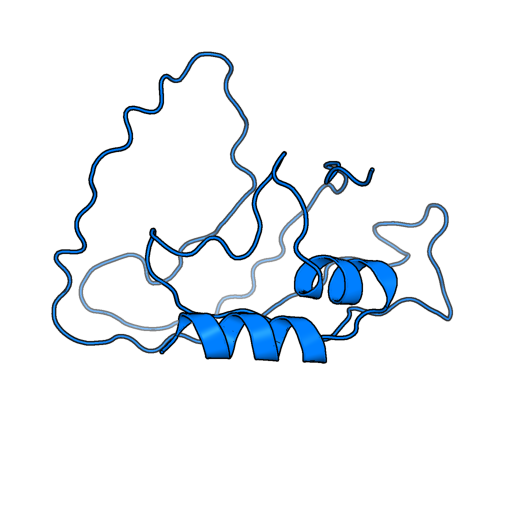 . ALA A 1 101 ? 1.739 12.273 2.439 1.00 91.94 101 ALA A CA 1
ATOM 812 C C . ALA A 1 101 ? 2.260 12.336 3.885 1.00 91.94 101 ALA A C 1
ATOM 814 O O . ALA A 1 101 ? 3.012 13.248 4.238 1.00 91.94 101 ALA A O 1
ATOM 815 N N . SER A 1 102 ? 1.883 11.351 4.709 1.00 94.00 102 SER A N 1
ATOM 816 C CA . SER A 1 102 ? 2.538 11.117 5.998 1.00 94.00 102 SER A CA 1
ATOM 817 C C . SER A 1 102 ? 3.97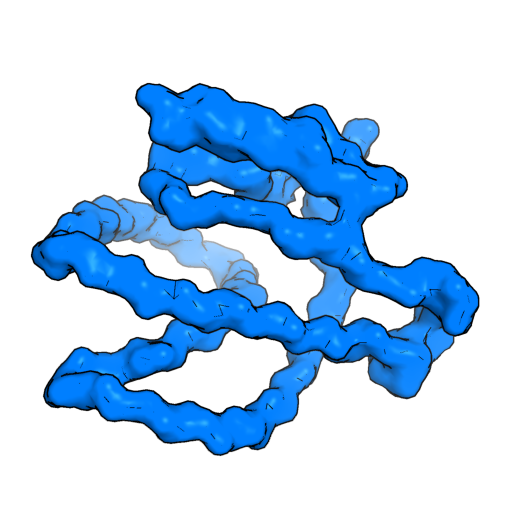5 10.628 5.796 1.00 94.00 102 SER A C 1
ATOM 819 O O . SER A 1 102 ? 4.387 10.287 4.683 1.00 94.00 102 SER A O 1
ATOM 821 N N . GLU A 1 103 ? 4.742 10.545 6.881 1.00 95.75 103 GLU A N 1
ATOM 822 C CA . GLU A 1 103 ? 6.093 9.988 6.829 1.00 95.75 103 GLU A CA 1
ATOM 823 C C . GLU A 1 103 ? 6.078 8.514 6.393 1.00 95.75 103 GLU A C 1
ATOM 825 O O . GLU A 1 103 ? 6.895 8.102 5.569 1.00 95.75 103 GLU A O 1
ATOM 830 N N . GLY A 1 104 ? 5.117 7.730 6.886 1.00 93.56 104 GLY A N 1
ATOM 831 C CA . GLY A 1 104 ? 4.891 6.350 6.465 1.00 93.56 104 GLY A CA 1
ATOM 832 C C . GLY A 1 104 ? 4.595 6.234 4.973 1.00 93.56 104 GLY A C 1
ATOM 833 O O . GLY A 1 104 ? 5.247 5.452 4.277 1.00 93.56 104 GLY A O 1
ATOM 834 N N . VAL A 1 105 ? 3.677 7.056 4.455 1.00 94.81 105 VAL A N 1
ATOM 835 C CA . VAL A 1 105 ? 3.349 7.084 3.019 1.00 94.81 105 VAL A CA 1
ATOM 836 C C . VAL A 1 105 ? 4.569 7.484 2.190 1.00 94.81 105 VAL A C 1
ATOM 838 O O . VAL A 1 105 ? 4.842 6.853 1.166 1.00 94.81 105 VAL A O 1
ATOM 841 N N . ARG A 1 106 ? 5.345 8.475 2.642 1.00 95.25 106 ARG A N 1
ATOM 842 C CA . ARG A 1 106 ? 6.578 8.901 1.970 1.00 95.25 106 ARG A CA 1
ATOM 843 C C . ARG A 1 106 ? 7.587 7.759 1.862 1.00 95.25 106 ARG A C 1
ATOM 845 O O . ARG A 1 106 ? 8.106 7.513 0.779 1.00 95.25 106 ARG A O 1
ATOM 852 N N . GLN A 1 107 ? 7.824 7.012 2.939 1.00 95.62 107 GLN A N 1
ATOM 853 C CA . GLN A 1 107 ? 8.766 5.884 2.913 1.00 95.62 107 GLN A CA 1
ATOM 854 C C . GLN A 1 107 ? 8.313 4.741 2.000 1.00 95.62 107 GLN A C 1
ATOM 856 O O . GLN A 1 107 ? 9.147 4.116 1.340 1.00 95.62 107 GLN A O 1
ATOM 861 N N . VAL A 1 108 ? 7.007 4.482 1.911 1.00 94.12 108 VAL A N 1
ATOM 862 C CA . VAL A 1 108 ? 6.468 3.506 0.954 1.00 94.12 108 VAL A CA 1
ATOM 863 C C . VAL A 1 108 ? 6.669 3.990 -0.483 1.00 94.12 108 VAL A C 1
ATOM 865 O O . VAL A 1 108 ? 7.074 3.198 -1.333 1.00 94.12 108 VAL A O 1
ATOM 868 N N . ALA A 1 109 ? 6.416 5.271 -0.757 1.00 94.25 109 ALA A N 1
ATOM 869 C CA . ALA A 1 109 ? 6.507 5.846 -2.097 1.00 94.25 109 ALA A CA 1
ATOM 870 C C . ALA A 1 109 ? 7.953 5.979 -2.603 1.00 94.25 109 ALA A C 1
ATOM 872 O O . ALA A 1 109 ? 8.224 5.694 -3.767 1.00 94.25 109 ALA A O 1
ATOM 873 N N . GLU A 1 110 ? 8.877 6.399 -1.740 1.00 95.62 110 GLU A N 1
ATOM 874 C CA . GLU A 1 110 ? 10.262 6.693 -2.126 1.00 95.62 110 GLU A CA 1
ATOM 875 C C . GLU A 1 110 ? 11.186 5.478 -1.997 1.00 95.62 110 GLU A C 1
ATOM 877 O O . GLU 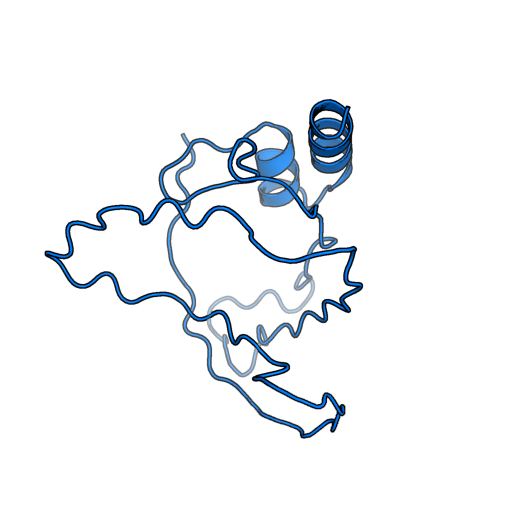A 1 110 ? 12.084 5.294 -2.818 1.00 95.62 110 GLU A O 1
ATOM 882 N N . LEU A 1 111 ? 10.980 4.645 -0.971 1.00 94.88 111 LEU A N 1
ATOM 883 C CA . LEU A 1 111 ? 11.902 3.562 -0.604 1.00 94.88 111 LEU A CA 1
ATOM 884 C C . LEU A 1 111 ? 11.271 2.170 -0.700 1.00 94.88 111 LEU A C 1
ATOM 886 O O . LEU A 1 111 ? 11.973 1.169 -0.561 1.00 94.88 111 LEU A O 1
ATOM 890 N N . GLY A 1 112 ? 9.951 2.081 -0.878 1.00 91.31 112 GLY A N 1
ATOM 891 C CA . GLY A 1 112 ? 9.228 0.810 -0.838 1.00 91.31 112 GLY A CA 1
ATOM 892 C C . GLY A 1 112 ? 9.187 0.154 0.548 1.00 91.31 112 GLY A C 1
ATOM 893 O O . GLY A 1 112 ? 8.883 -1.036 0.636 1.00 91.31 112 GLY A O 1
ATOM 894 N N . SER A 1 113 ? 9.493 0.893 1.622 1.00 94.94 113 SER A N 1
ATOM 895 C CA . SER A 1 113 ? 9.549 0.366 2.992 1.00 94.94 113 SER A CA 1
ATOM 896 C C . SER A 1 113 ? 8.200 0.518 3.709 1.00 94.94 113 SER A C 1
ATOM 898 O O . SER A 1 113 ? 7.752 1.648 3.905 1.00 94.94 113 SER A O 1
ATOM 900 N N . PRO A 1 114 ? 7.557 -0.577 4.161 1.00 92.94 114 PRO A N 1
ATOM 901 C CA . PRO A 1 114 ? 6.273 -0.511 4.860 1.00 92.94 114 PRO A CA 1
ATOM 902 C C . PRO A 1 114 ? 6.405 -0.270 6.371 1.00 92.94 114 PRO A C 1
ATOM 904 O O . PRO A 1 114 ? 5.391 -0.079 7.034 1.00 92.94 114 PRO A O 1
ATOM 907 N N . ILE A 1 115 ? 7.624 -0.288 6.927 1.00 95.38 115 ILE A N 1
ATOM 908 C CA . ILE A 1 115 ? 7.863 -0.325 8.382 1.00 95.38 115 ILE A CA 1
ATOM 909 C C . ILE A 1 115 ? 7.212 0.873 9.074 1.00 95.38 115 ILE A C 1
ATOM 911 O O . ILE A 1 115 ? 6.429 0.710 10.008 1.00 95.38 115 ILE A O 1
ATOM 915 N N . LYS A 1 116 ? 7.485 2.086 8.578 1.00 96.00 116 LYS A N 1
ATOM 916 C CA . LYS A 1 116 ? 6.952 3.299 9.196 1.00 96.00 116 LYS A CA 1
ATOM 917 C C . LYS A 1 116 ? 5.438 3.414 9.044 1.00 96.00 116 LYS A C 1
ATOM 919 O O . LYS A 1 116 ? 4.757 3.871 9.955 1.00 96.00 116 LYS A O 1
ATOM 924 N N . MET A 1 117 ? 4.916 2.955 7.910 1.00 93.69 117 MET A N 1
ATOM 925 C CA . MET A 1 117 ? 3.481 2.932 7.656 1.00 93.69 117 MET A CA 1
ATOM 926 C C . MET A 1 117 ? 2.751 1.958 8.591 1.00 93.69 117 MET A C 1
ATOM 928 O O . MET A 1 117 ? 1.677 2.269 9.096 1.00 93.69 117 MET A O 1
ATOM 932 N N . GLU A 1 118 ? 3.341 0.794 8.867 1.00 95.19 118 GLU A N 1
ATOM 933 C CA . GLU A 1 118 ? 2.797 -0.168 9.828 1.00 95.19 118 GLU A CA 1
ATOM 934 C C . GLU A 1 118 ? 2.759 0.405 11.254 1.00 95.19 118 GLU A C 1
ATOM 936 O O . GLU A 1 118 ? 1.768 0.218 11.962 1.00 95.19 118 GLU A O 1
ATOM 941 N N . GLU A 1 119 ? 3.798 1.135 11.670 1.00 95.88 119 GLU A N 1
ATOM 942 C CA . GLU A 1 119 ? 3.806 1.852 12.953 1.00 95.88 119 GLU A CA 1
ATOM 943 C C . GLU A 1 119 ? 2.665 2.874 13.040 1.00 95.88 119 GLU A C 1
ATOM 945 O O . GLU A 1 119 ? 1.941 2.894 14.036 1.00 95.88 119 GLU A O 1
ATOM 950 N N . GLU A 1 120 ? 2.480 3.696 12.000 1.00 94.06 120 GLU A N 1
ATOM 951 C CA . GLU A 1 120 ? 1.418 4.710 11.947 1.00 94.06 120 GLU A CA 1
ATOM 952 C C . GLU A 1 120 ? 0.024 4.082 12.032 1.00 94.06 120 GLU A C 1
ATOM 954 O O . GLU A 1 120 ? -0.822 4.567 12.782 1.00 94.06 120 GLU A O 1
ATOM 959 N N . ILE A 1 121 ? -0.200 2.976 11.319 1.00 93.44 121 ILE A N 1
ATOM 960 C CA . ILE A 1 121 ? -1.455 2.219 11.377 1.00 93.44 121 ILE A CA 1
ATOM 961 C C . ILE A 1 121 ? -1.699 1.704 12.799 1.00 93.44 121 ILE A C 1
ATOM 963 O O . ILE A 1 121 ? -2.758 1.949 13.374 1.00 93.44 121 ILE A O 1
ATOM 967 N N . ARG A 1 122 ? -0.717 1.028 13.408 1.00 92.12 122 ARG A N 1
ATOM 968 C CA . ARG A 1 122 ? -0.870 0.445 14.755 1.00 92.12 122 ARG A CA 1
ATOM 969 C C . ARG A 1 122 ? -1.140 1.494 15.831 1.00 92.12 122 ARG A C 1
ATOM 971 O O . ARG A 1 122 ? -1.837 1.198 16.793 1.00 92.12 122 ARG A O 1
ATOM 978 N N . GLN A 1 123 ? -0.608 2.705 15.678 1.00 91.12 123 GLN A N 1
ATOM 979 C CA . GLN A 1 123 ? -0.868 3.817 16.597 1.00 91.12 123 GLN A CA 1
ATOM 980 C C . GLN A 1 123 ? -2.279 4.407 16.474 1.00 91.12 123 GLN A C 1
ATOM 982 O O . GLN A 1 123 ? -2.694 5.145 17.362 1.00 91.12 123 GLN A O 1
ATOM 987 N N . LYS A 1 124 ? -2.986 4.142 15.371 1.00 81.06 124 LYS A N 1
ATOM 988 C CA . LYS A 1 124 ? -4.335 4.659 15.086 1.00 81.06 124 LYS A CA 1
ATOM 989 C C . LYS A 1 124 ? -5.438 3.617 15.283 1.00 81.06 124 LYS A C 1
ATOM 991 O O . LYS A 1 124 ? -6.603 3.989 15.362 1.00 81.06 124 LYS A O 1
ATOM 996 N N . GLU A 1 125 ? -5.060 2.343 15.355 1.00 60.09 125 GLU A N 1
ATOM 997 C CA . GLU A 1 125 ? -5.923 1.198 15.684 1.00 60.09 125 GLU A CA 1
ATOM 998 C C . GLU A 1 125 ? -6.023 0.940 17.210 1.00 60.09 125 GLU A C 1
ATOM 1000 O O . GLU A 1 125 ? -6.702 0.002 17.630 1.00 60.09 125 GLU A O 1
ATOM 1005 N N . LEU A 1 126 ? -5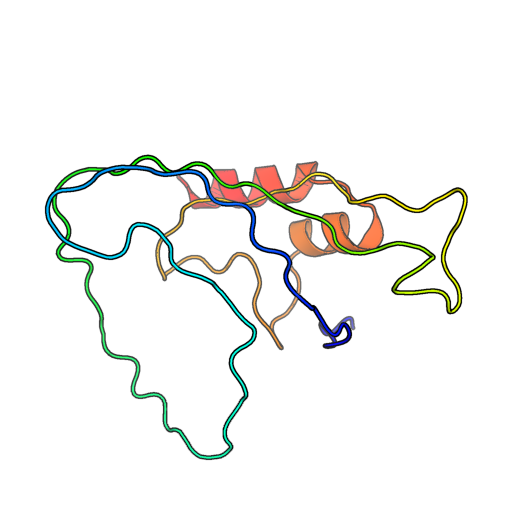.353 1.761 18.036 1.00 45.09 126 LEU A N 1
ATOM 1006 C CA . LEU A 1 126 ? -5.492 1.844 19.501 1.00 45.09 126 LEU A CA 1
ATOM 1007 C C . LEU A 1 126 ? -6.286 3.097 19.886 1.00 45.09 126 LEU A C 1
ATOM 1009 O O . LEU A 1 126 ? -7.085 2.998 20.843 1.00 45.09 126 LEU A O 1
#

Radius of gyration: 18.07 Å; chains: 1; bounding box: 44×38×43 Å

Organism: NCBI:txid28760

pLDDT: mean 73.41, std 22.33, range [31.33, 96.0]

InterPro domains:
  IPR002861 Reeler domain [PS51019] (1-44)
  IPR009465 Spondin, N-terminal [PF06468] (54-124)
  IPR009465 Spondin, N-terminal [PS51020] (44-126)
  IPR038678 Spondin, N-terminal domain superfamily [G3DSA:2.60.40.2130] (36-125)
  IPR051418 Spondin/Thrombospondin type-1 domain-containing [PTHR11311] (8-125)

Foldseek 3Di:
DDADDDDDDDDDDDDDDDDDDPDDDPDDDDDPDPPDPPDPCPPPPPDPPDPDDDDDDDDDDDPDDCVVVVPPDPPVPDDQADDDDDDDDPVDDLDDHVDDDDPQRVCCVPPSDNVVSVVVVVVVVD

Secondary structure (DSSP, 8-state):
---------------------SSS-S----------TT-------------S-------------TTTS-TT--TTT--PPPP------TT--S--TTSPPPHHHHHHHHH---HHHHHHHHHH--

Sequence (126 aa):
MDYFLPASLASIVQKRVIFFQDQGSLTIRLCEKERVLGEVTEVPAIECCACGTAKYRLTFYGNWSEKVHPKDYPRRANHWSALIGASHSRSYVLWEYGGYASEGVRQVAELGSPIKMEEEIRQKEL